Protein AF-A0A1H9P8M4-F1 (afdb_monomer_lite)

Radius of gyration: 16.25 Å; chains: 1; bounding box: 50×48×37 Å

Foldseek 3Di:
DDDPCNVVVVVVCVQCCVPPVVFFDPQVVWDKDWDWDDDDDQQWPTKIKIWTWTDGPAFIKIKIWIWTDRDPPDDIDIAKIWIWTDHPNDTDIWIWGQDPVVRDTDTDDPVPPPPDDPDDDDPPDDDDDDDD

Sequence (132 aa):
MRWRYESLVEETIRDFVAKQIPDARDWEDCEYNLVNVPYDPEDVVTAVQVDVNIPTSSADAWLTFLVVEYSEEEDPGVECLRCVRNGRGEHSDTIYAWDDVICEWETVSDAESAGNTLTASNARSASDARTA

Secondary structure (DSSP, 8-state):
---TTHHHHHHHHHHHHHHH-TTB-SGGGPPEEEEE----STT-SEEEEEEEEE-BSSS-EEEEEEEEES-TTSPPEEEEEEEEEE-SS-EEEEEEEEETTTTEEEEPPTTSTTSS----------------

pLDDT: mean 74.58, std 19.5, range [29.58, 93.5]

Organism: NCBI:txid604330

Structure (mmCIF, N/CA/C/O backbone):
data_AF-A0A1H9P8M4-F1
#
_entry.id   AF-A0A1H9P8M4-F1
#
loop_
_atom_site.group_PDB
_atom_site.id
_atom_site.type_symbol
_atom_site.label_atom_id
_atom_site.label_alt_id
_atom_site.label_comp_id
_atom_site.label_asym_id
_atom_site.label_entity_id
_atom_site.label_seq_id
_atom_site.pdbx_PDB_ins_code
_atom_site.Cartn_x
_atom_site.Cartn_y
_atom_site.Cartn_z
_atom_site.occupancy
_atom_site.B_iso_or_equiv
_atom_site.auth_seq_id
_atom_site.auth_comp_id
_atom_site.auth_asym_id
_atom_site.auth_atom_id
_atom_site.pdbx_PDB_model_num
ATOM 1 N N . MET A 1 1 ? 17.407 -11.085 8.524 1.00 39.09 1 MET A N 1
ATOM 2 C CA . MET A 1 1 ? 18.068 -10.619 7.285 1.00 39.09 1 MET A CA 1
ATOM 3 C C . MET A 1 1 ? 17.299 -9.389 6.866 1.00 39.09 1 MET A C 1
ATOM 5 O O . MET A 1 1 ? 16.089 -9.513 6.784 1.00 39.09 1 MET A O 1
ATOM 9 N N . ARG A 1 2 ? 17.960 -8.239 6.708 1.00 57.16 2 ARG A N 1
ATOM 10 C CA . ARG A 1 2 ? 17.299 -6.999 6.287 1.00 57.16 2 ARG A CA 1
ATOM 11 C C . ARG A 1 2 ? 17.066 -7.074 4.779 1.00 57.16 2 ARG A C 1
ATOM 13 O O . ARG A 1 2 ? 18.021 -7.356 4.051 1.00 57.16 2 ARG A O 1
ATOM 20 N N . TRP A 1 3 ? 15.828 -6.937 4.332 1.00 76.19 3 TRP A N 1
ATOM 21 C CA . TRP A 1 3 ? 15.486 -7.001 2.910 1.00 76.19 3 TRP A CA 1
ATOM 22 C C . TRP A 1 3 ? 15.800 -5.661 2.227 1.00 76.19 3 TRP A C 1
ATOM 24 O O . TRP A 1 3 ? 15.779 -4.614 2.869 1.00 76.19 3 TRP A O 1
ATOM 34 N N . ARG A 1 4 ? 16.140 -5.682 0.928 1.00 82.19 4 ARG A N 1
ATOM 35 C CA . ARG A 1 4 ? 16.641 -4.506 0.185 1.00 82.19 4 ARG A CA 1
ATOM 36 C C . ARG A 1 4 ? 15.672 -3.320 0.227 1.00 82.19 4 ARG A C 1
ATOM 38 O O . ARG A 1 4 ? 16.133 -2.190 0.324 1.00 82.19 4 ARG A O 1
ATOM 45 N N . TYR A 1 5 ? 14.365 -3.580 0.196 1.00 87.00 5 TYR A N 1
ATOM 46 C CA . TYR A 1 5 ? 13.325 -2.545 0.124 1.00 87.00 5 TYR A CA 1
ATOM 47 C C . TYR A 1 5 ? 12.605 -2.300 1.461 1.00 87.00 5 TYR A C 1
ATOM 49 O O . TYR A 1 5 ? 11.635 -1.554 1.511 1.00 87.00 5 TYR A O 1
ATOM 57 N N . GLU A 1 6 ? 13.080 -2.900 2.557 1.00 89.19 6 GLU A N 1
ATOM 58 C CA . GLU A 1 6 ? 12.438 -2.842 3.880 1.00 89.19 6 GLU A CA 1
ATOM 59 C C . GLU A 1 6 ? 12.208 -1.408 4.368 1.00 89.19 6 GLU A C 1
ATOM 61 O O . GLU A 1 6 ? 11.116 -1.075 4.810 1.00 89.19 6 GLU A O 1
ATOM 66 N N . SER A 1 7 ? 13.197 -0.523 4.212 1.00 90.44 7 SER A N 1
ATOM 67 C CA . SER A 1 7 ? 13.051 0.872 4.644 1.00 90.44 7 SER A CA 1
ATOM 68 C C . SER A 1 7 ? 12.053 1.668 3.802 1.00 90.44 7 SER A C 1
ATOM 70 O O . SER A 1 7 ? 11.320 2.468 4.372 1.00 90.44 7 SER A O 1
ATOM 72 N N . LEU A 1 8 ? 11.965 1.406 2.493 1.00 91.69 8 LEU A N 1
ATOM 73 C CA . LEU A 1 8 ? 10.957 2.022 1.623 1.00 91.69 8 LEU A CA 1
ATOM 74 C C . LEU A 1 8 ? 9.545 1.561 2.007 1.00 91.69 8 LEU A C 1
ATOM 76 O O . LEU A 1 8 ? 8.627 2.373 2.096 1.00 91.69 8 LEU A O 1
ATOM 80 N N . VAL A 1 9 ? 9.378 0.263 2.274 1.00 91.75 9 VAL A N 1
ATOM 81 C CA . VAL A 1 9 ? 8.107 -0.321 2.721 1.00 91.75 9 VAL A CA 1
ATOM 82 C C . VAL A 1 9 ? 7.660 0.279 4.050 1.00 91.75 9 VAL A C 1
ATOM 84 O O . VAL A 1 9 ? 6.531 0.752 4.154 1.00 91.75 9 VAL A O 1
ATOM 87 N N . GLU A 1 10 ? 8.540 0.319 5.051 1.00 92.81 10 GLU A N 1
ATOM 88 C CA . GLU A 1 10 ? 8.222 0.891 6.363 1.00 92.81 10 GLU A CA 1
ATOM 89 C C . GLU A 1 10 ? 7.882 2.382 6.291 1.00 92.81 10 GLU A C 1
ATOM 91 O O . GLU A 1 10 ? 6.958 2.830 6.968 1.00 92.81 10 GLU A O 1
ATOM 96 N N . GLU A 1 11 ? 8.616 3.153 5.487 1.00 93.06 11 GLU A N 1
ATOM 97 C CA . GLU A 1 11 ? 8.359 4.581 5.284 1.00 93.06 11 GLU A CA 1
ATOM 98 C C . GLU A 1 11 ? 7.009 4.812 4.602 1.00 93.06 11 GLU A C 1
ATOM 100 O O . GLU A 1 11 ? 6.194 5.587 5.098 1.00 93.06 11 GLU A O 1
ATOM 105 N N . THR A 1 12 ? 6.718 4.047 3.548 1.00 93.12 12 THR A N 1
ATOM 106 C CA . THR A 1 12 ? 5.439 4.113 2.830 1.00 93.12 12 THR A CA 1
ATOM 107 C C . THR A 1 12 ? 4.264 3.808 3.755 1.00 93.12 12 THR A C 1
ATOM 109 O O . THR A 1 12 ? 3.284 4.554 3.780 1.00 93.12 12 THR A O 1
ATOM 112 N N . ILE A 1 13 ? 4.359 2.732 4.547 1.00 92.94 13 ILE A N 1
ATOM 113 C CA . ILE A 1 13 ? 3.308 2.360 5.502 1.00 92.94 13 ILE A CA 1
ATOM 114 C C . ILE A 1 13 ? 3.156 3.454 6.559 1.00 92.94 13 ILE A C 1
ATOM 116 O O . ILE A 1 13 ? 2.032 3.882 6.819 1.00 92.94 13 ILE A O 1
ATOM 120 N N . ARG A 1 14 ? 4.262 3.944 7.135 1.00 93.50 14 ARG A N 1
ATOM 121 C CA . ARG A 1 14 ? 4.248 5.003 8.155 1.00 93.50 14 ARG A CA 1
ATOM 122 C C . ARG A 1 14 ? 3.517 6.244 7.664 1.00 93.50 14 ARG A C 1
ATOM 124 O O . ARG A 1 14 ? 2.616 6.733 8.347 1.00 93.50 14 ARG A O 1
ATOM 131 N N . ASP A 1 15 ? 3.908 6.739 6.498 1.00 91.69 15 ASP A N 1
ATOM 132 C CA . ASP A 1 15 ? 3.384 7.981 5.941 1.00 91.69 15 ASP A CA 1
ATOM 133 C C . ASP A 1 15 ? 1.916 7.834 5.547 1.00 91.69 15 ASP A C 1
ATOM 135 O O . ASP A 1 15 ? 1.102 8.722 5.824 1.00 91.69 15 ASP A O 1
ATOM 139 N N . PHE A 1 16 ? 1.549 6.688 4.966 1.00 91.00 16 PHE A N 1
ATOM 140 C CA . PHE A 1 16 ? 0.165 6.397 4.620 1.00 91.00 16 PHE A CA 1
ATOM 141 C C . PHE A 1 16 ? -0.717 6.278 5.867 1.00 91.00 16 PHE A C 1
ATOM 143 O O . PHE A 1 16 ? -1.757 6.933 5.958 1.00 91.00 16 PHE A O 1
ATOM 150 N N . VAL A 1 17 ? -0.301 5.484 6.855 1.00 90.75 17 VAL A N 1
ATOM 151 C CA . VAL A 1 17 ? -1.056 5.256 8.091 1.00 90.75 17 VAL A CA 1
ATOM 152 C C . VAL A 1 17 ? -1.257 6.559 8.859 1.00 90.75 17 VAL A C 1
ATOM 154 O O . VAL A 1 17 ? -2.390 6.874 9.229 1.00 90.75 17 VAL A O 1
ATOM 157 N N . ALA A 1 18 ? -0.194 7.349 9.040 1.00 89.56 18 ALA A N 1
ATOM 158 C CA . ALA A 1 18 ? -0.248 8.602 9.790 1.00 89.56 18 ALA A CA 1
ATOM 159 C C . ALA A 1 18 ? -1.265 9.604 9.219 1.00 89.56 18 ALA A C 1
ATOM 161 O O . ALA A 1 18 ? -1.859 10.373 9.977 1.00 89.56 18 ALA A O 1
ATOM 162 N N . LYS A 1 19 ? -1.472 9.597 7.896 1.00 87.38 19 LYS A N 1
ATOM 163 C CA . LYS A 1 19 ? -2.369 10.533 7.204 1.00 87.38 19 LYS A CA 1
ATOM 164 C C . LYS A 1 19 ? -3.771 9.959 6.967 1.00 87.38 19 LYS A C 1
ATOM 166 O O . LYS A 1 19 ? -4.758 10.656 7.191 1.00 87.38 19 LYS A O 1
ATOM 171 N N . GLN A 1 20 ? -3.869 8.707 6.519 1.00 87.31 20 GLN A N 1
ATOM 172 C CA . GLN A 1 20 ? -5.100 8.127 5.959 1.00 87.31 20 GLN A CA 1
ATOM 173 C C . GLN A 1 20 ? -5.823 7.162 6.912 1.00 87.31 20 GLN A C 1
ATOM 175 O O . GLN A 1 20 ? -7.029 6.931 6.771 1.00 87.31 20 GLN A O 1
ATOM 180 N N . ILE A 1 21 ? -5.123 6.612 7.910 1.00 85.81 21 ILE A N 1
ATOM 181 C CA . ILE A 1 21 ? -5.692 5.674 8.890 1.00 85.81 21 ILE A CA 1
ATOM 182 C C . ILE A 1 21 ? -5.434 6.205 10.311 1.00 85.81 21 ILE A C 1
ATOM 184 O O . ILE A 1 21 ? -4.652 5.632 11.067 1.00 85.81 21 ILE A O 1
ATOM 188 N N . PRO A 1 22 ? -6.114 7.294 10.723 1.00 83.50 22 PRO A N 1
ATOM 189 C CA . PRO A 1 22 ? -5.843 7.969 11.997 1.00 83.50 22 PRO A CA 1
ATOM 190 C C . PRO A 1 22 ? -6.143 7.112 13.237 1.00 83.50 22 PRO A C 1
ATOM 192 O O . PRO A 1 22 ? -5.768 7.481 14.348 1.00 83.50 22 PRO A O 1
ATOM 195 N N . ASP A 1 23 ? -6.855 5.996 13.072 1.00 87.06 23 ASP A N 1
ATOM 196 C CA . ASP A 1 23 ? -7.186 5.053 14.136 1.00 87.06 23 ASP A CA 1
ATOM 197 C C . ASP A 1 23 ? -6.370 3.750 14.099 1.00 87.06 23 ASP A C 1
ATOM 199 O O . ASP A 1 23 ? -6.710 2.811 14.829 1.00 87.06 23 ASP A O 1
ATOM 203 N N . ALA A 1 24 ? -5.311 3.700 13.281 1.00 88.56 24 ALA A N 1
ATOM 204 C CA . ALA A 1 24 ? -4.356 2.599 13.240 1.00 88.56 24 ALA A CA 1
ATOM 205 C C . ALA A 1 24 ? -3.575 2.458 14.553 1.00 88.56 24 ALA A C 1
ATOM 207 O O . ALA A 1 24 ? -3.331 3.440 15.261 1.00 88.56 24 ALA A O 1
ATOM 208 N N . ARG A 1 25 ? -3.186 1.225 14.887 1.00 88.38 25 ARG A N 1
ATOM 209 C CA . ARG A 1 25 ? -2.444 0.883 16.109 1.00 88.38 25 ARG A CA 1
ATOM 210 C C . ARG A 1 25 ? -1.513 -0.286 15.851 1.00 88.38 25 ARG A C 1
ATOM 212 O O . ARG A 1 25 ? -1.866 -1.161 15.070 1.00 88.38 25 ARG A O 1
ATOM 219 N N . ASP A 1 26 ? -0.381 -0.300 16.550 1.00 89.12 26 ASP A N 1
ATOM 220 C CA . ASP A 1 26 ? 0.551 -1.434 16.605 1.00 89.12 26 ASP A CA 1
ATOM 221 C C . ASP A 1 26 ? 0.943 -1.971 15.207 1.00 89.12 26 ASP A C 1
ATOM 223 O O . ASP A 1 26 ? 1.216 -3.157 15.022 1.00 89.12 26 ASP A O 1
ATOM 227 N N . TRP A 1 27 ? 0.928 -1.100 14.191 1.00 88.75 27 TRP A N 1
ATOM 228 C CA . TRP A 1 27 ? 1.186 -1.478 12.801 1.00 88.75 27 TRP A CA 1
ATOM 229 C C . TRP A 1 27 ? 2.681 -1.695 12.563 1.00 88.75 27 TRP A C 1
ATOM 231 O O . TRP A 1 27 ? 3.049 -2.444 11.665 1.00 88.75 27 TRP A O 1
ATOM 241 N N . GLU A 1 28 ? 3.542 -1.088 13.387 1.00 88.56 28 GLU A N 1
ATOM 242 C CA . GLU A 1 28 ? 4.992 -1.280 13.345 1.00 88.56 28 GLU A CA 1
ATOM 243 C C . GLU A 1 28 ? 5.410 -2.718 13.691 1.00 88.56 28 GLU A C 1
ATOM 245 O O . GLU A 1 28 ? 6.462 -3.174 13.249 1.00 88.56 28 GLU A O 1
ATOM 250 N N . ASP A 1 29 ? 4.585 -3.434 14.461 1.00 88.44 29 ASP A N 1
ATOM 251 C CA . ASP A 1 29 ? 4.824 -4.824 14.861 1.00 88.44 29 ASP A CA 1
ATOM 252 C C . ASP A 1 29 ? 4.190 -5.837 13.887 1.00 88.44 29 ASP A C 1
ATOM 254 O O . ASP A 1 29 ? 4.311 -7.052 14.076 1.00 88.44 29 ASP A O 1
ATOM 258 N N . CYS A 1 30 ? 3.485 -5.365 12.855 1.00 85.94 30 CYS A N 1
ATOM 259 C CA . CYS A 1 30 ? 2.797 -6.230 11.906 1.00 85.94 30 CYS A CA 1
ATOM 260 C C . CYS A 1 30 ? 3.75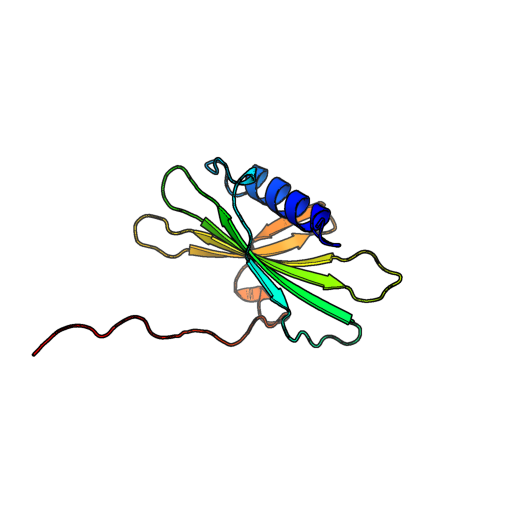6 -6.789 10.850 1.00 85.94 30 CYS A C 1
ATOM 262 O O . CYS A 1 30 ? 4.518 -6.063 10.214 1.00 85.94 30 CYS A O 1
ATOM 264 N N . GLU A 1 31 ? 3.669 -8.098 10.610 1.00 88.31 31 GLU A N 1
ATOM 265 C CA . GLU A 1 31 ? 4.353 -8.725 9.483 1.00 88.31 31 GLU A CA 1
ATOM 266 C C . GLU A 1 31 ? 3.658 -8.346 8.168 1.00 88.31 31 GLU A C 1
ATOM 268 O O . GLU A 1 31 ? 2.428 -8.377 8.064 1.00 88.31 31 GLU A O 1
ATOM 273 N N . TYR A 1 32 ? 4.451 -8.032 7.147 1.00 88.50 32 TYR A N 1
ATOM 274 C CA . TYR A 1 32 ? 3.973 -7.854 5.781 1.00 88.50 32 TYR A CA 1
ATOM 275 C C . TYR A 1 32 ? 4.307 -9.078 4.924 1.00 88.50 32 TYR A C 1
ATOM 277 O O . TYR A 1 32 ? 5.370 -9.693 5.037 1.00 88.50 32 TYR A O 1
ATOM 285 N N . ASN A 1 33 ? 3.375 -9.438 4.048 1.00 89.50 33 ASN A N 1
ATOM 286 C CA . ASN A 1 33 ? 3.537 -10.494 3.064 1.00 89.50 33 ASN A CA 1
ATOM 287 C C . ASN A 1 33 ? 4.148 -9.920 1.782 1.00 89.50 33 ASN A C 1
ATOM 289 O O . ASN A 1 33 ? 3.712 -8.881 1.290 1.00 89.50 33 ASN A O 1
ATOM 293 N N . LEU A 1 34 ? 5.144 -10.620 1.241 1.00 91.94 34 LEU A N 1
ATOM 294 C CA . LEU A 1 34 ? 5.897 -10.202 0.063 1.00 91.94 34 LEU A CA 1
ATOM 295 C C . LEU A 1 34 ? 5.721 -11.219 -1.055 1.00 91.94 34 LEU A C 1
ATOM 297 O O . LEU A 1 34 ? 6.064 -12.394 -0.899 1.00 91.94 34 LEU A O 1
ATOM 301 N N . VAL A 1 35 ? 5.227 -10.762 -2.200 1.00 90.94 35 VAL A N 1
ATOM 302 C CA . VAL A 1 35 ? 4.997 -11.609 -3.371 1.00 90.94 35 VAL A CA 1
ATOM 303 C C . VAL A 1 35 ? 5.681 -10.984 -4.575 1.00 90.94 35 VAL A C 1
ATOM 305 O O . VAL A 1 35 ? 5.320 -9.893 -4.998 1.00 90.94 35 VAL A O 1
ATOM 308 N N . ASN A 1 36 ? 6.654 -11.686 -5.161 1.00 88.19 36 ASN A N 1
ATOM 309 C CA . ASN A 1 36 ? 7.168 -11.298 -6.474 1.00 88.19 36 ASN A CA 1
ATOM 310 C C . ASN A 1 36 ? 6.051 -11.494 -7.498 1.00 88.19 36 ASN A C 1
ATOM 312 O O . ASN A 1 36 ? 5.531 -12.607 -7.636 1.00 88.19 36 ASN A O 1
ATOM 316 N N . VAL A 1 37 ? 5.693 -10.429 -8.202 1.00 87.06 37 VAL A N 1
ATOM 317 C CA . VAL A 1 37 ? 4.618 -10.447 -9.192 1.00 87.06 37 VAL A CA 1
ATOM 318 C C . VAL A 1 37 ? 5.179 -10.174 -10.582 1.00 87.06 37 VAL A C 1
ATOM 320 O O . VAL A 1 37 ? 6.137 -9.414 -10.718 1.00 87.06 37 VAL A O 1
ATOM 323 N N . PRO A 1 38 ? 4.621 -10.801 -11.632 1.00 80.25 38 PRO A N 1
ATOM 324 C CA . PRO A 1 38 ? 4.913 -10.374 -12.989 1.00 80.25 38 PRO A CA 1
ATOM 325 C C . PRO A 1 38 ? 4.386 -8.949 -13.170 1.00 80.25 38 PRO A C 1
ATOM 327 O O . PRO A 1 38 ? 3.219 -8.674 -12.889 1.00 80.25 38 PRO A O 1
ATOM 330 N N . TYR A 1 39 ? 5.250 -8.062 -13.638 1.00 78.62 39 TYR A N 1
ATOM 331 C CA . TYR A 1 39 ? 4.924 -6.678 -13.929 1.00 78.62 39 TYR A CA 1
ATOM 332 C C . TYR A 1 39 ? 5.641 -6.313 -15.223 1.00 78.62 39 TYR A C 1
ATOM 334 O O . TYR A 1 39 ? 6.836 -6.569 -15.342 1.00 78.62 39 TYR A O 1
ATOM 342 N N . ASP A 1 40 ? 4.883 -5.844 -16.212 1.00 70.50 40 ASP A N 1
ATOM 343 C CA . ASP A 1 40 ? 5.354 -5.703 -17.595 1.00 70.50 40 ASP A CA 1
ATOM 344 C C . ASP A 1 40 ? 5.137 -4.287 -18.175 1.00 70.50 40 ASP A C 1
ATOM 346 O O . ASP A 1 40 ? 4.473 -4.136 -19.204 1.00 70.50 40 ASP A O 1
ATOM 350 N N . PRO A 1 41 ? 5.633 -3.213 -17.531 1.00 71.12 41 PRO A N 1
ATOM 351 C CA . PRO A 1 41 ? 6.049 -2.017 -18.250 1.00 71.12 41 PRO A CA 1
ATOM 352 C C . PRO A 1 41 ? 7.400 -2.260 -18.928 1.00 71.12 41 PRO A C 1
ATOM 354 O O . PRO A 1 41 ? 8.250 -2.990 -18.407 1.00 71.12 41 PRO A O 1
ATOM 357 N N . GLU A 1 42 ? 7.621 -1.598 -20.066 1.00 70.00 42 GLU A N 1
ATOM 358 C CA . GLU A 1 42 ? 8.974 -1.422 -20.596 1.00 70.00 42 GLU A CA 1
ATOM 359 C C . GLU A 1 42 ? 9.825 -0.835 -19.456 1.00 70.00 42 GLU A C 1
ATOM 361 O O . GLU A 1 42 ? 9.433 0.160 -18.855 1.00 70.00 42 GLU A O 1
ATOM 366 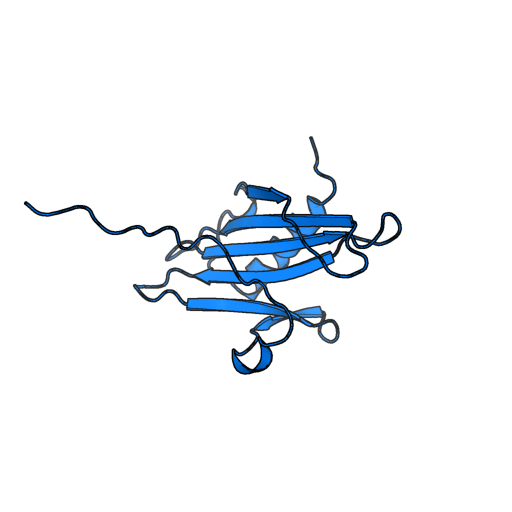N N . ASP A 1 43 ? 10.928 -1.497 -19.107 1.00 73.69 43 ASP A N 1
ATOM 367 C CA . ASP A 1 43 ? 11.883 -1.061 -18.079 1.00 73.69 43 ASP A CA 1
ATOM 368 C C . ASP A 1 43 ? 11.569 -1.401 -16.607 1.00 73.69 43 ASP A C 1
ATOM 370 O O . ASP A 1 43 ? 12.082 -0.713 -15.743 1.00 73.69 43 ASP A O 1
ATOM 374 N N . VAL A 1 44 ? 10.817 -2.459 -16.256 1.00 79.38 44 VAL A N 1
ATOM 375 C CA . VAL A 1 44 ? 10.813 -2.976 -14.859 1.00 79.38 44 VAL A CA 1
ATOM 376 C C . VAL A 1 44 ? 11.644 -4.248 -14.699 1.00 79.38 44 VAL A C 1
ATOM 378 O O . VAL A 1 44 ? 11.395 -5.269 -15.339 1.00 79.38 44 VAL A O 1
ATOM 381 N N . VAL A 1 45 ? 12.617 -4.208 -13.784 1.00 83.50 45 VAL A N 1
ATOM 382 C CA . VAL A 1 45 ? 13.497 -5.339 -13.441 1.00 83.50 45 VAL A CA 1
ATOM 383 C C . VAL A 1 45 ? 12.871 -6.226 -12.371 1.00 83.50 45 VAL A C 1
ATOM 385 O O . VAL A 1 45 ? 12.972 -7.451 -12.442 1.00 83.50 45 VAL A O 1
ATOM 388 N N . THR A 1 46 ? 12.249 -5.625 -11.355 1.00 87.06 46 THR A N 1
ATOM 389 C CA . THR A 1 46 ? 11.612 -6.354 -10.251 1.00 87.06 46 THR A CA 1
ATOM 390 C C . THR A 1 46 ? 10.345 -5.641 -9.812 1.00 87.06 46 THR A C 1
ATOM 392 O O . THR A 1 46 ? 10.344 -4.425 -9.645 1.00 87.06 46 THR A O 1
ATOM 395 N N . ALA A 1 47 ? 9.289 -6.413 -9.556 1.00 89.69 47 ALA A N 1
ATOM 396 C CA . ALA A 1 47 ? 8.087 -5.935 -8.892 1.00 89.69 47 ALA A CA 1
ATOM 397 C C . ALA A 1 47 ? 7.714 -6.859 -7.731 1.00 89.69 47 ALA A C 1
ATOM 399 O O . ALA A 1 47 ? 7.595 -8.081 -7.884 1.00 89.69 47 ALA A O 1
ATOM 400 N N . VAL A 1 48 ? 7.519 -6.261 -6.560 1.00 91.69 48 VAL A N 1
ATOM 401 C CA . VAL A 1 48 ? 7.125 -6.958 -5.337 1.00 91.69 48 VAL A CA 1
ATOM 402 C C . VAL A 1 48 ? 5.836 -6.354 -4.820 1.00 91.69 48 VAL A C 1
ATOM 404 O O . VAL A 1 48 ? 5.800 -5.197 -4.416 1.00 91.69 48 VAL A O 1
ATOM 407 N N . GLN A 1 49 ? 4.782 -7.159 -4.789 1.00 92.50 49 GLN A N 1
ATOM 408 C CA . GLN A 1 49 ? 3.572 -6.816 -4.068 1.00 92.50 49 GLN A CA 1
ATOM 409 C C . GLN A 1 49 ? 3.812 -6.971 -2.570 1.00 92.50 49 GLN A C 1
ATOM 411 O O . GLN A 1 49 ? 4.273 -8.017 -2.102 1.00 92.50 49 GLN A O 1
ATOM 416 N N . VAL A 1 50 ? 3.471 -5.918 -1.840 1.00 92.94 50 VAL A N 1
ATOM 417 C CA . VAL A 1 50 ? 3.491 -5.854 -0.387 1.00 92.94 50 VAL A CA 1
ATOM 418 C C . VAL A 1 50 ? 2.052 -5.829 0.087 1.00 92.94 50 VAL A C 1
ATOM 420 O O . VAL A 1 50 ? 1.287 -4.955 -0.309 1.00 92.94 50 VAL A O 1
ATOM 423 N N . ASP A 1 51 ? 1.697 -6.781 0.940 1.00 92.06 51 ASP A N 1
ATOM 424 C CA . ASP A 1 51 ? 0.408 -6.822 1.614 1.00 92.06 51 ASP A CA 1
ATOM 425 C C . ASP A 1 51 ? 0.615 -6.728 3.123 1.00 92.06 51 ASP A C 1
ATOM 427 O O . ASP A 1 51 ? 1.375 -7.511 3.698 1.00 92.06 51 ASP A O 1
ATOM 431 N N . VAL A 1 52 ? -0.081 -5.810 3.783 1.00 91.06 52 VAL A N 1
ATOM 432 C CA . VAL A 1 52 ? 0.014 -5.626 5.230 1.00 91.06 52 VAL A CA 1
ATOM 433 C C . VAL A 1 52 ? -1.365 -5.435 5.845 1.00 91.06 52 VAL A C 1
ATOM 435 O O . VAL A 1 52 ? -2.204 -4.681 5.347 1.00 91.06 52 VAL A O 1
ATOM 438 N N . ASN A 1 53 ? -1.594 -6.135 6.955 1.00 90.56 53 ASN A N 1
ATOM 439 C CA . ASN A 1 53 ? -2.754 -5.890 7.792 1.00 90.56 53 ASN A CA 1
ATOM 440 C C . ASN A 1 53 ? -2.434 -4.746 8.756 1.00 90.56 53 ASN A C 1
ATOM 442 O O . ASN A 1 53 ? -1.487 -4.847 9.528 1.00 90.56 53 ASN A O 1
ATOM 446 N N . ILE A 1 54 ? -3.223 -3.679 8.715 1.00 89.44 54 ILE A N 1
ATOM 447 C CA . ILE A 1 54 ? -3.114 -2.519 9.593 1.00 89.44 54 ILE A CA 1
ATOM 448 C C . ILE A 1 54 ? -4.216 -2.631 10.652 1.00 89.44 54 ILE A C 1
ATOM 450 O O . ILE A 1 54 ? -5.394 -2.401 10.339 1.00 89.44 54 ILE A O 1
ATOM 454 N N . PRO A 1 55 ? -3.872 -2.970 11.908 1.00 88.31 55 PRO A N 1
ATOM 455 C CA . PRO A 1 55 ? -4.845 -3.032 12.983 1.00 88.31 55 PRO A CA 1
ATOM 456 C C . PRO A 1 55 ? -5.432 -1.647 13.221 1.00 88.31 55 PRO A C 1
ATOM 458 O O . PRO A 1 55 ? -4.713 -0.648 13.290 1.00 88.31 55 PRO A O 1
ATOM 461 N N . THR A 1 56 ? -6.750 -1.575 13.375 1.00 84.38 56 THR A N 1
ATOM 462 C CA . THR A 1 56 ? -7.432 -0.320 13.703 1.00 84.38 56 THR A CA 1
ATOM 463 C C . THR A 1 56 ? -8.350 -0.491 14.904 1.00 84.38 56 THR A C 1
ATOM 465 O O . THR A 1 56 ? -8.627 -1.594 15.374 1.00 84.38 56 THR A O 1
ATOM 468 N N . SER A 1 57 ? -8.850 0.623 15.430 1.00 79.25 57 SER A N 1
ATOM 469 C CA . SER A 1 57 ? -9.752 0.622 16.583 1.00 79.25 57 SER A CA 1
ATOM 470 C C . SER A 1 57 ? -11.131 -0.003 16.332 1.00 79.25 57 SER A C 1
ATOM 472 O O . SER A 1 57 ? -11.864 -0.261 17.290 1.00 79.25 57 SER A O 1
ATOM 474 N N . SER A 1 58 ? -11.513 -0.193 15.067 1.00 71.31 58 SER A N 1
ATOM 475 C CA . SER A 1 58 ? -12.869 -0.579 14.675 1.00 71.31 58 SER A CA 1
ATOM 476 C C . SER A 1 58 ? -12.894 -1.872 13.868 1.00 71.31 58 SER A C 1
ATOM 478 O O . SER A 1 58 ? -13.577 -2.819 14.258 1.00 71.31 58 SER A O 1
ATOM 480 N N . ALA A 1 59 ? -12.150 -1.905 12.767 1.00 70.69 59 ALA A N 1
ATOM 481 C CA . ALA A 1 59 ? -11.976 -3.061 11.910 1.00 70.69 59 ALA A CA 1
ATOM 482 C C . ALA A 1 59 ? -10.695 -2.909 11.091 1.00 70.69 59 ALA A C 1
ATOM 484 O O . ALA A 1 59 ? -10.432 -1.845 10.524 1.00 70.69 59 ALA A O 1
ATOM 485 N N . ASP A 1 60 ? -9.918 -3.980 11.047 1.00 73.12 60 ASP A N 1
ATOM 486 C CA . ASP A 1 60 ? -8.642 -4.061 10.350 1.00 73.12 60 ASP A CA 1
ATOM 487 C C . ASP A 1 60 ? -8.715 -3.505 8.916 1.00 73.12 60 ASP A C 1
ATOM 489 O O . ASP A 1 60 ? -9.697 -3.710 8.187 1.00 73.12 60 ASP A O 1
ATOM 493 N N . ALA A 1 61 ? -7.676 -2.766 8.534 1.00 85.12 61 ALA A N 1
ATOM 494 C CA . ALA A 1 61 ? -7.491 -2.237 7.193 1.00 85.12 61 ALA A CA 1
ATOM 495 C C . ALA A 1 61 ? -6.422 -3.059 6.473 1.00 85.12 61 ALA A C 1
ATOM 497 O O . ALA A 1 61 ? -5.368 -3.335 7.032 1.00 85.12 61 ALA A O 1
ATOM 498 N N . TRP A 1 62 ? -6.680 -3.438 5.227 1.00 89.62 62 TRP A N 1
ATOM 499 C CA . TRP A 1 62 ? -5.714 -4.155 4.407 1.00 89.62 62 TRP A CA 1
ATOM 500 C C . TRP A 1 62 ? -5.066 -3.196 3.420 1.00 89.62 62 TRP A C 1
ATOM 502 O O . TRP A 1 62 ? -5.758 -2.621 2.580 1.00 89.62 62 TRP A O 1
ATOM 512 N N . LEU A 1 63 ? -3.754 -3.028 3.525 1.00 90.69 63 LEU A N 1
ATOM 513 C CA . LEU A 1 63 ? -2.964 -2.171 2.654 1.00 90.69 63 LEU A CA 1
ATOM 514 C C . LEU A 1 63 ? -2.159 -3.049 1.689 1.00 90.69 63 LEU A C 1
ATOM 516 O O . LEU A 1 63 ? -1.412 -3.925 2.117 1.00 90.69 63 LEU A O 1
ATOM 520 N N . THR A 1 64 ? -2.311 -2.794 0.393 1.00 91.81 64 THR A N 1
ATOM 521 C CA . THR A 1 64 ? -1.594 -3.473 -0.690 1.00 91.81 64 THR A CA 1
ATOM 522 C C . THR A 1 64 ? -0.917 -2.434 -1.573 1.00 91.81 64 THR A C 1
ATOM 524 O O . THR A 1 64 ? -1.567 -1.479 -1.985 1.00 91.81 64 THR A O 1
ATOM 527 N N . PHE A 1 65 ? 0.356 -2.614 -1.909 1.00 92.25 65 PHE A N 1
ATOM 528 C CA . PHE A 1 65 ? 1.051 -1.758 -2.876 1.00 92.25 65 PHE A CA 1
ATOM 529 C C . PHE A 1 65 ? 2.150 -2.518 -3.618 1.00 92.25 65 PHE A C 1
ATOM 531 O O . PHE A 1 65 ? 2.568 -3.593 -3.182 1.00 92.25 65 PHE A O 1
ATOM 538 N N . LEU A 1 66 ? 2.606 -1.980 -4.750 1.00 91.62 66 LEU A N 1
ATOM 539 C CA . LEU A 1 66 ? 3.712 -2.544 -5.519 1.00 91.62 66 LEU A CA 1
ATOM 540 C C . LEU A 1 66 ? 4.988 -1.754 -5.256 1.00 91.62 66 LEU A C 1
ATOM 542 O O . LEU A 1 66 ? 5.010 -0.544 -5.418 1.00 91.62 66 LEU A O 1
ATOM 546 N N . VAL A 1 67 ? 6.066 -2.437 -4.894 1.00 92.31 67 VAL A N 1
ATOM 547 C CA . VAL A 1 67 ? 7.419 -1.882 -4.967 1.00 92.31 67 VAL A CA 1
ATOM 548 C C . VAL A 1 67 ? 8.007 -2.283 -6.309 1.00 92.31 67 VAL A C 1
ATOM 550 O O . VAL A 1 67 ? 8.072 -3.477 -6.609 1.00 92.31 67 VAL A O 1
ATOM 553 N N . VAL A 1 68 ? 8.442 -1.307 -7.097 1.00 90.56 68 VAL A N 1
ATOM 554 C CA . VAL A 1 68 ? 9.023 -1.519 -8.425 1.00 90.56 68 VAL A CA 1
ATOM 555 C C . VAL A 1 68 ? 10.453 -0.998 -8.479 1.00 90.56 68 VAL A C 1
ATOM 557 O O . VAL A 1 68 ? 10.778 0.046 -7.919 1.00 90.56 68 VAL A O 1
ATOM 560 N N . GLU A 1 69 ? 11.324 -1.742 -9.148 1.00 89.38 69 GLU A N 1
ATOM 561 C CA . GLU A 1 69 ? 12.685 -1.327 -9.492 1.00 89.38 69 GLU A CA 1
ATOM 562 C C . GLU A 1 69 ? 12.788 -1.307 -11.015 1.00 89.38 69 GLU A C 1
ATOM 564 O O . GLU A 1 69 ? 12.676 -2.361 -11.650 1.00 89.38 69 GLU A O 1
ATOM 569 N N . TYR A 1 70 ? 12.977 -0.117 -11.591 1.00 82.50 70 TYR A N 1
ATOM 570 C CA . TYR A 1 70 ? 13.064 0.050 -13.044 1.00 82.50 70 TYR A CA 1
ATOM 571 C C . TYR A 1 70 ? 14.450 -0.318 -13.590 1.00 82.50 70 TYR A C 1
ATOM 573 O O . TYR A 1 70 ? 14.598 -0.976 -14.616 1.00 82.50 70 TYR A O 1
ATOM 581 N N . SER A 1 71 ? 15.503 0.027 -12.853 1.00 81.69 71 SER A N 1
ATOM 582 C CA . SER A 1 71 ? 16.876 -0.325 -13.199 1.00 81.69 71 SER A CA 1
ATOM 583 C C . SER A 1 71 ? 17.719 -0.505 -11.937 1.00 81.69 71 SER A C 1
ATOM 585 O O . SER A 1 71 ? 17.352 -0.034 -10.866 1.00 81.69 71 SER A O 1
ATOM 587 N N . GLU A 1 72 ? 18.873 -1.172 -12.050 1.00 77.06 72 GLU A N 1
ATOM 588 C CA . GLU A 1 72 ? 19.812 -1.299 -10.919 1.00 77.06 72 GLU A CA 1
ATOM 589 C C . GLU A 1 72 ? 20.440 0.051 -10.509 1.00 77.06 72 GLU A C 1
ATOM 591 O O . GLU A 1 72 ? 21.066 0.142 -9.450 1.00 77.06 72 GLU A O 1
ATOM 596 N N . GLU A 1 73 ? 20.316 1.078 -11.357 1.00 80.62 73 GLU A N 1
ATOM 597 C CA . GLU A 1 73 ? 20.891 2.414 -11.163 1.00 80.62 73 GLU A CA 1
ATOM 598 C C . GLU A 1 73 ? 19.895 3.414 -10.555 1.00 80.62 73 GLU A C 1
ATOM 600 O O . GLU A 1 73 ? 20.315 4.475 -10.087 1.00 80.62 73 GLU A O 1
ATOM 605 N N . GLU A 1 74 ? 18.602 3.086 -10.543 1.00 78.56 74 GLU A N 1
ATOM 606 C CA . GLU A 1 74 ? 17.536 3.933 -10.012 1.00 78.56 74 GLU A CA 1
ATOM 607 C C . GLU A 1 74 ? 17.055 3.449 -8.644 1.00 78.56 74 GLU A C 1
ATOM 609 O O . GLU A 1 74 ? 17.081 2.259 -8.319 1.00 78.56 74 GLU A O 1
ATOM 614 N N . ASP A 1 75 ? 16.607 4.400 -7.824 1.00 82.94 75 ASP A N 1
ATOM 615 C CA . ASP A 1 75 ? 15.990 4.068 -6.549 1.00 82.94 75 ASP A CA 1
ATOM 616 C C . ASP A 1 75 ? 14.630 3.386 -6.791 1.00 82.94 75 ASP A C 1
ATOM 618 O O . ASP A 1 75 ? 13.865 3.813 -7.662 1.00 82.94 75 ASP A O 1
ATOM 622 N N . PRO A 1 76 ? 14.302 2.325 -6.034 1.00 88.19 76 PRO A N 1
ATOM 623 C CA . PRO A 1 76 ? 13.015 1.658 -6.150 1.00 88.19 76 PRO A CA 1
ATOM 624 C C . PRO A 1 76 ? 11.883 2.605 -5.742 1.00 88.19 76 PRO A C 1
ATOM 626 O O . PRO A 1 76 ? 12.013 3.382 -4.794 1.00 88.19 76 PRO A O 1
ATOM 629 N N . GLY A 1 77 ? 10.758 2.500 -6.439 1.00 88.94 77 GLY A N 1
ATOM 630 C CA . GLY A 1 77 ? 9.557 3.290 -6.196 1.00 88.94 77 GLY A CA 1
ATOM 631 C C . GLY A 1 77 ? 8.404 2.444 -5.672 1.00 88.94 77 GLY A C 1
ATOM 632 O O . GLY A 1 77 ? 8.425 1.214 -5.753 1.00 88.94 77 GLY A O 1
ATOM 633 N N . VAL A 1 78 ? 7.375 3.112 -5.149 1.00 89.12 78 VAL A N 1
ATOM 634 C CA . VAL A 1 78 ? 6.078 2.484 -4.889 1.00 89.12 78 VAL A CA 1
ATOM 635 C C . VAL A 1 78 ? 5.102 2.893 -5.975 1.00 89.12 78 VAL A C 1
ATOM 637 O O . VAL A 1 78 ? 4.833 4.075 -6.170 1.00 89.12 78 VAL A O 1
ATOM 640 N N . GLU A 1 79 ? 4.524 1.904 -6.638 1.00 84.19 79 GLU A N 1
ATOM 641 C CA . GLU A 1 79 ? 3.422 2.083 -7.565 1.00 84.19 79 GLU A CA 1
ATOM 642 C C . GLU A 1 79 ? 2.117 1.572 -6.957 1.00 84.19 79 GLU A C 1
ATOM 644 O O . GLU A 1 79 ? 2.085 0.548 -6.274 1.00 84.19 79 GLU A O 1
ATOM 649 N N . CYS A 1 80 ? 1.031 2.292 -7.253 1.00 79.25 80 CYS A N 1
ATOM 650 C CA . CYS A 1 8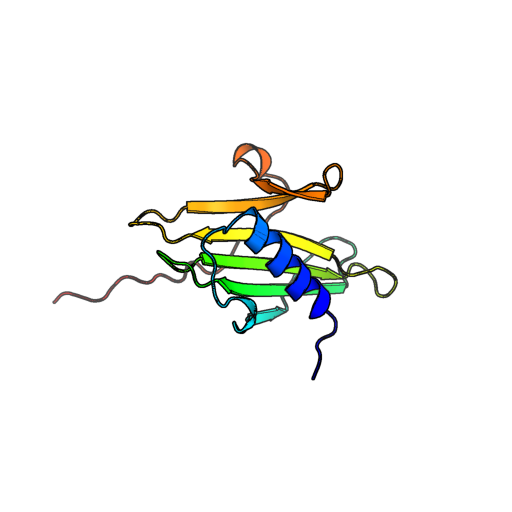0 ? -0.354 1.912 -6.972 1.00 79.25 80 CYS A CA 1
ATOM 651 C C . CYS A 1 80 ? -0.587 1.384 -5.546 1.00 79.25 80 CYS A C 1
ATOM 653 O O . CYS A 1 80 ? -0.501 0.186 -5.276 1.00 79.25 80 CYS A O 1
ATOM 655 N N . LEU A 1 81 ? -0.978 2.277 -4.641 1.00 89.06 81 LEU A N 1
ATOM 656 C CA . LEU A 1 81 ? -1.313 1.921 -3.270 1.00 89.06 81 LEU A CA 1
ATOM 657 C C . LEU A 1 81 ? -2.827 1.729 -3.139 1.00 89.06 81 LEU A C 1
ATOM 659 O O . LEU A 1 81 ? -3.618 2.581 -3.526 1.00 89.06 81 LEU A O 1
ATOM 663 N N . ARG A 1 82 ? -3.260 0.608 -2.573 1.00 87.19 82 ARG A N 1
ATOM 664 C CA . ARG A 1 82 ? -4.668 0.268 -2.352 1.00 87.19 82 ARG A CA 1
ATOM 665 C C . ARG A 1 82 ? -4.909 -0.012 -0.882 1.00 87.19 82 ARG A C 1
ATOM 667 O O . ARG A 1 82 ? -4.170 -0.772 -0.265 1.00 87.19 82 ARG A O 1
ATOM 674 N N . CYS A 1 83 ? -5.974 0.557 -0.333 1.00 87.00 83 CYS A N 1
ATOM 675 C CA . CYS A 1 83 ? -6.387 0.294 1.037 1.00 87.00 83 CYS A CA 1
ATOM 676 C C . CYS A 1 83 ? -7.846 -0.156 1.058 1.00 87.00 83 CYS A C 1
ATOM 678 O O . CYS A 1 83 ? -8.749 0.580 0.657 1.00 87.00 83 CYS A O 1
ATOM 680 N N . VAL A 1 84 ? -8.075 -1.368 1.556 1.00 83.31 84 VAL A N 1
ATOM 681 C CA . VAL A 1 84 ? -9.410 -1.915 1.784 1.00 83.31 84 VAL A CA 1
ATOM 682 C C . VAL A 1 84 ? -9.726 -1.790 3.264 1.00 83.31 84 VAL A C 1
ATOM 684 O O . VAL A 1 84 ? -9.077 -2.409 4.108 1.00 83.31 84 VAL A O 1
ATOM 687 N N . ARG A 1 85 ? -10.756 -1.010 3.594 1.00 80.88 85 ARG A N 1
ATOM 688 C CA . ARG A 1 85 ? -11.244 -0.877 4.973 1.00 80.88 85 ARG A CA 1
ATOM 689 C C . ARG A 1 85 ? -12.530 -1.670 5.155 1.00 80.88 85 ARG A C 1
ATOM 691 O O . ARG A 1 85 ? -13.486 -1.499 4.401 1.00 80.88 85 ARG A O 1
ATOM 698 N N . ASN A 1 86 ? -12.585 -2.487 6.203 1.00 64.62 86 ASN A N 1
ATOM 699 C CA . ASN A 1 86 ? -13.779 -3.249 6.566 1.00 64.62 86 ASN A CA 1
ATOM 700 C C . ASN A 1 86 ? -14.637 -2.493 7.593 1.00 64.62 86 ASN A C 1
ATOM 702 O O . ASN A 1 86 ? -14.860 -2.978 8.699 1.00 64.62 86 ASN A O 1
ATOM 706 N N . GLY A 1 87 ? -15.150 -1.306 7.243 1.00 53.44 87 GLY A N 1
ATOM 707 C CA . GLY A 1 87 ? -16.182 -0.630 8.049 1.00 53.44 87 GLY A CA 1
ATOM 708 C C . GLY A 1 87 ? -17.412 -1.529 8.291 1.00 53.44 87 GLY A C 1
ATOM 709 O O . GLY A 1 87 ? -17.476 -2.626 7.754 1.00 53.44 87 GLY A O 1
ATOM 710 N N . ARG A 1 88 ? -18.397 -1.091 9.100 1.00 46.38 88 ARG A N 1
ATOM 711 C CA . ARG A 1 88 ? -19.610 -1.846 9.534 1.00 46.38 88 ARG A CA 1
ATOM 712 C C . ARG A 1 88 ? -20.463 -2.476 8.392 1.00 46.38 88 ARG A C 1
ATOM 714 O O . ARG A 1 88 ? -21.632 -2.135 8.244 1.00 46.38 88 ARG A O 1
ATOM 721 N N . GLY A 1 89 ? -19.933 -3.435 7.638 1.00 43.50 89 GLY A N 1
ATOM 722 C CA . GLY A 1 89 ? -20.607 -4.169 6.566 1.00 43.50 89 GLY A CA 1
ATOM 723 C C . GLY A 1 89 ? -20.455 -3.615 5.143 1.00 43.50 89 GLY A C 1
ATOM 724 O O . GLY A 1 89 ? -21.051 -4.193 4.241 1.00 43.50 89 GLY A O 1
ATOM 725 N N . GLU A 1 90 ? -19.671 -2.558 4.910 1.00 49.72 90 GLU A N 1
ATOM 726 C CA . GLU A 1 90 ? -19.425 -2.006 3.568 1.00 49.72 90 GLU A CA 1
ATOM 727 C C . GLU A 1 90 ? -17.922 -2.055 3.275 1.00 49.72 90 GLU A C 1
ATOM 729 O O . GLU A 1 90 ? -17.130 -1.391 3.944 1.00 49.72 90 GLU A O 1
ATOM 73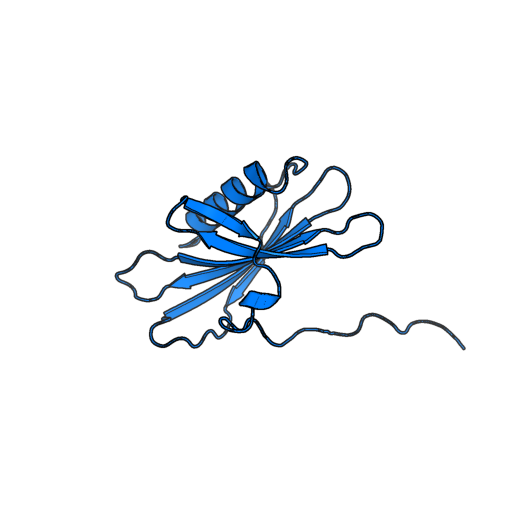4 N N . HIS A 1 91 ? -17.521 -2.878 2.302 1.00 52.16 91 HIS A N 1
ATOM 735 C CA . HIS A 1 91 ? -16.162 -2.856 1.772 1.00 52.16 91 HIS A CA 1
ATOM 736 C C . HIS A 1 91 ? -15.993 -1.554 0.985 1.00 52.16 91 HIS A C 1
ATOM 738 O O . HIS A 1 91 ? -16.477 -1.449 -0.142 1.00 52.16 91 HIS A O 1
ATOM 744 N N . SER A 1 92 ? -15.344 -0.554 1.580 1.00 60.88 92 SER A N 1
ATOM 745 C CA . SER A 1 92 ? -14.859 0.600 0.827 1.00 60.88 92 SER A CA 1
ATOM 746 C C . SER A 1 92 ? -13.458 0.260 0.342 1.00 60.88 92 SER A C 1
ATOM 748 O O . SER A 1 92 ? -12.508 0.226 1.132 1.00 60.88 92 SER A O 1
ATOM 750 N N . ASP A 1 93 ? -13.365 -0.072 -0.936 1.00 69.81 93 ASP A N 1
ATOM 751 C CA . ASP A 1 93 ? -12.095 -0.190 -1.625 1.00 69.81 93 ASP A CA 1
ATOM 752 C C . ASP A 1 93 ? -11.679 1.190 -2.129 1.00 69.81 93 ASP A C 1
ATOM 754 O O . ASP A 1 93 ? -12.421 1.808 -2.894 1.00 69.81 93 ASP A O 1
ATOM 758 N N . THR A 1 94 ? -10.526 1.677 -1.676 1.00 75.69 94 THR A N 1
ATOM 759 C CA . THR A 1 94 ? -10.000 2.976 -2.093 1.00 75.69 94 THR A CA 1
ATOM 760 C C . THR A 1 94 ? -8.613 2.792 -2.693 1.00 75.69 94 THR A C 1
ATOM 762 O O . THR A 1 94 ? -7.709 2.236 -2.060 1.00 75.69 94 THR A O 1
ATOM 765 N N . ILE A 1 95 ? -8.447 3.285 -3.919 1.00 78.44 95 ILE A N 1
ATOM 766 C CA . ILE A 1 95 ? -7.176 3.294 -4.641 1.00 78.44 95 ILE A CA 1
ATOM 767 C C . ILE A 1 95 ? -6.540 4.672 -4.488 1.00 78.44 95 ILE A C 1
ATOM 769 O O . ILE A 1 95 ? -7.213 5.697 -4.613 1.00 78.44 95 ILE A O 1
ATOM 773 N N . TYR A 1 96 ? -5.239 4.674 -4.234 1.00 80.56 96 TYR A N 1
ATOM 774 C CA . TYR A 1 96 ? -4.418 5.856 -4.076 1.00 80.56 96 TYR A CA 1
ATOM 775 C C . TYR A 1 96 ? -3.293 5.872 -5.112 1.00 80.56 96 TYR A C 1
ATOM 777 O O . TYR A 1 96 ? -2.684 4.842 -5.421 1.00 80.56 96 TYR A O 1
ATOM 785 N N . ALA A 1 97 ? -3.002 7.063 -5.622 1.00 79.88 97 ALA A N 1
ATOM 786 C C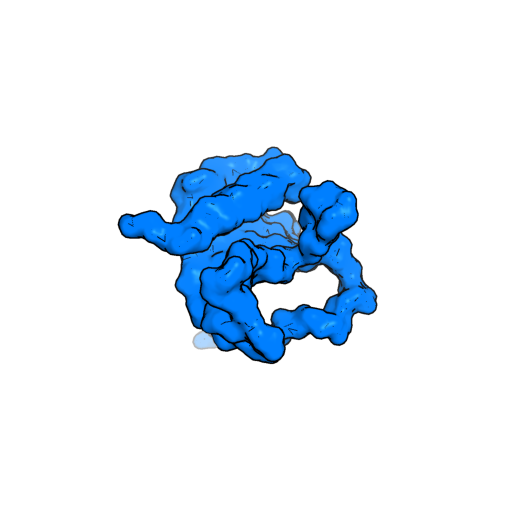A . ALA A 1 97 ? -1.824 7.344 -6.429 1.00 79.88 97 ALA A CA 1
ATOM 787 C C . ALA A 1 97 ? -0.942 8.354 -5.693 1.00 79.88 97 ALA A C 1
ATOM 789 O O . ALA A 1 97 ? -1.441 9.176 -4.922 1.00 79.88 97 ALA A O 1
ATOM 790 N N . TRP A 1 98 ? 0.367 8.248 -5.895 1.00 80.44 98 TRP A N 1
ATOM 791 C CA . TRP A 1 98 ? 1.311 9.228 -5.381 1.00 80.44 98 TRP A CA 1
ATOM 792 C C . TRP A 1 98 ? 1.244 10.482 -6.252 1.00 80.44 98 TRP A C 1
ATOM 794 O O . TRP A 1 98 ? 1.331 10.385 -7.476 1.00 80.44 98 TRP A O 1
ATOM 804 N N . ASP A 1 99 ? 1.072 11.643 -5.628 1.00 77.44 99 ASP A N 1
ATOM 805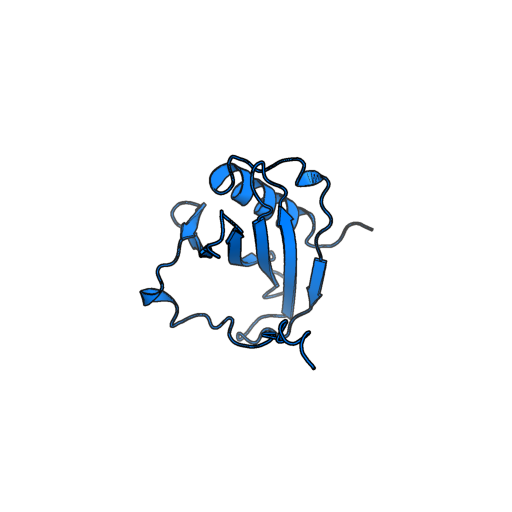 C CA . ASP A 1 99 ? 1.153 12.943 -6.286 1.00 77.44 99 ASP A CA 1
ATOM 806 C C . ASP A 1 99 ? 2.535 13.561 -6.013 1.00 77.44 99 ASP A C 1
ATOM 808 O O . ASP A 1 99 ? 2.852 13.942 -4.884 1.00 77.44 99 ASP A O 1
ATOM 812 N N . ASP A 1 100 ? 3.354 13.683 -7.061 1.00 78.31 100 ASP A N 1
ATOM 813 C CA . ASP A 1 100 ? 4.705 14.260 -6.994 1.00 78.31 100 ASP A CA 1
ATOM 814 C C . ASP A 1 100 ? 4.734 15.775 -6.738 1.00 78.31 100 ASP A C 1
ATOM 816 O O . ASP A 1 100 ? 5.764 16.326 -6.346 1.00 78.31 100 ASP A O 1
ATOM 820 N N . VAL A 1 101 ? 3.631 16.485 -6.987 1.00 74.00 101 VAL A N 1
ATOM 821 C CA . VAL A 1 101 ? 3.531 17.937 -6.790 1.00 74.00 101 VAL A CA 1
ATOM 822 C C . VAL A 1 101 ? 3.391 18.261 -5.310 1.00 74.00 101 VAL A C 1
ATOM 824 O O . VAL A 1 101 ? 4.026 19.201 -4.824 1.00 74.00 101 VAL A O 1
ATOM 827 N N . ILE A 1 102 ? 2.550 17.508 -4.602 1.00 77.25 102 ILE A N 1
ATOM 828 C CA . ILE A 1 102 ? 2.305 17.715 -3.168 1.00 77.25 102 ILE A CA 1
ATOM 829 C C . ILE A 1 102 ? 3.061 16.726 -2.275 1.00 77.25 102 ILE A C 1
ATOM 831 O O . ILE A 1 102 ? 3.117 16.936 -1.063 1.00 77.25 102 ILE A O 1
ATOM 835 N N . CYS A 1 103 ? 3.687 15.706 -2.864 1.00 77.38 103 CYS A N 1
ATOM 836 C CA . CYS A 1 103 ? 4.366 14.609 -2.178 1.00 77.38 103 CYS A CA 1
ATOM 837 C C . CYS A 1 103 ? 3.435 13.867 -1.202 1.00 77.38 103 CYS A C 1
ATOM 839 O O . CYS A 1 103 ? 3.790 13.635 -0.039 1.00 77.38 103 CYS A O 1
ATOM 841 N N . GLU A 1 104 ? 2.216 13.541 -1.646 1.00 81.62 104 GLU A N 1
ATOM 842 C CA . GLU A 1 104 ? 1.215 12.836 -0.838 1.00 81.62 104 GLU A CA 1
ATOM 843 C C . GLU A 1 104 ? 0.448 11.772 -1.638 1.00 81.62 104 GLU A C 1
ATOM 845 O O . GLU A 1 104 ? 0.354 11.828 -2.860 1.00 81.62 104 GLU A O 1
ATOM 850 N N . TRP A 1 105 ? -0.130 10.800 -0.925 1.00 83.50 105 TRP A N 1
ATOM 851 C CA . TRP A 1 105 ? -1.055 9.817 -1.496 1.00 83.50 105 TRP A CA 1
ATOM 852 C C . TRP A 1 105 ? -2.466 10.403 -1.595 1.00 83.50 105 TRP A C 1
ATOM 854 O O . TRP A 1 105 ? -3.083 10.694 -0.565 1.00 83.50 105 TRP A O 1
ATOM 864 N N . GLU A 1 106 ? -3.004 10.500 -2.810 1.00 82.88 106 GLU A N 1
ATOM 865 C CA . GLU A 1 106 ? -4.357 10.997 -3.077 1.00 82.88 106 GLU A CA 1
ATOM 866 C C . GLU A 1 106 ? -5.287 9.898 -3.592 1.00 82.88 106 GLU A C 1
ATOM 868 O O . GLU A 1 106 ? -4.862 8.965 -4.272 1.00 82.88 106 GLU A O 1
ATOM 873 N N . THR A 1 107 ? -6.580 10.002 -3.270 1.00 82.69 107 THR A N 1
ATOM 874 C CA . THR A 1 107 ? -7.597 9.060 -3.752 1.00 82.69 107 THR A CA 1
ATOM 875 C C . THR A 1 107 ? -7.853 9.253 -5.240 1.00 82.69 107 THR A C 1
ATOM 877 O O . THR A 1 107 ? -8.247 10.343 -5.658 1.00 82.69 107 THR A O 1
ATOM 880 N N . VAL A 1 108 ? -7.741 8.184 -6.022 1.00 79.19 108 VAL A N 1
ATOM 881 C CA . VAL A 1 108 ? -8.095 8.199 -7.444 1.00 79.19 108 VAL A CA 1
ATOM 882 C C . VAL A 1 108 ? -9.589 7.923 -7.580 1.00 79.19 108 VAL A C 1
ATOM 884 O O . VAL A 1 108 ? -10.101 6.937 -7.049 1.00 79.19 108 VAL A O 1
ATOM 887 N N . SER A 1 109 ? -10.310 8.794 -8.284 1.00 69.19 109 SER A N 1
ATOM 888 C CA . SER A 1 109 ? -11.722 8.549 -8.596 1.00 69.19 109 SER A CA 1
ATOM 889 C C . SER A 1 109 ? -11.856 7.583 -9.782 1.00 69.19 109 SER A C 1
ATOM 891 O O . SER A 1 109 ? -11.073 7.652 -10.727 1.00 69.19 109 SER A O 1
ATOM 893 N N . ASP A 1 110 ? -12.862 6.695 -9.762 1.00 56.06 110 ASP A N 1
ATOM 894 C CA . ASP A 1 110 ? -13.073 5.614 -10.755 1.00 56.06 110 ASP A CA 1
ATOM 895 C C . ASP A 1 110 ? -13.058 6.068 -12.233 1.00 56.06 110 ASP A C 1
ATOM 897 O O . ASP A 1 110 ? -12.884 5.253 -13.139 1.00 56.06 110 ASP A O 1
ATOM 901 N N . ALA A 1 111 ? -13.221 7.366 -12.507 1.00 48.78 111 ALA A N 1
ATOM 902 C CA . ALA A 1 111 ? -13.168 7.935 -13.851 1.00 48.78 111 ALA A CA 1
ATOM 903 C C . ALA A 1 111 ? -11.749 7.989 -14.460 1.00 48.78 111 ALA A C 1
ATOM 905 O O . ALA A 1 111 ? -11.629 8.080 -15.681 1.00 48.78 111 ALA A O 1
ATOM 906 N N . GLU A 1 112 ? -10.690 7.900 -13.648 1.00 47.38 112 GLU A N 1
ATOM 907 C CA . GLU A 1 112 ? -9.287 7.975 -14.097 1.00 47.38 112 GLU A CA 1
ATOM 908 C C . GLU A 1 112 ? -8.576 6.606 -14.105 1.00 47.38 112 GLU A C 1
ATOM 910 O O . GLU A 1 112 ? -7.433 6.487 -14.541 1.00 47.38 112 GLU A O 1
ATOM 915 N N . SER A 1 113 ? -9.276 5.534 -13.712 1.00 45.75 113 SER A N 1
ATOM 916 C CA . SER A 1 113 ? -8.733 4.169 -13.585 1.00 45.75 113 SER A CA 1
ATOM 917 C C . SER A 1 113 ? -8.452 3.451 -14.924 1.00 45.75 113 SER A C 1
ATOM 919 O O . SER A 1 113 ? -7.941 2.335 -14.945 1.00 45.75 113 SER A O 1
ATOM 921 N N . ALA A 1 114 ? -8.723 4.069 -16.078 1.00 37.78 114 ALA A N 1
ATOM 922 C CA . ALA A 1 114 ? -8.546 3.413 -17.381 1.00 37.78 114 ALA A CA 1
ATOM 923 C C . ALA A 1 114 ? -7.078 3.302 -17.870 1.00 37.78 114 ALA A C 1
ATOM 925 O O . ALA A 1 114 ? -6.859 2.820 -18.980 1.00 37.78 114 ALA A O 1
ATOM 926 N N . GLY A 1 115 ? -6.086 3.748 -17.085 1.00 40.62 115 GLY A N 1
ATOM 927 C CA . GLY A 1 115 ? -4.677 3.820 -17.505 1.00 40.62 115 GLY A CA 1
ATOM 928 C C . GLY A 1 115 ? -3.732 2.758 -16.931 1.00 40.62 115 GLY A C 1
ATOM 929 O O . GLY A 1 115 ? -3.002 2.145 -17.701 1.00 40.62 115 GLY A O 1
ATOM 930 N N . ASN A 1 116 ? -3.748 2.497 -15.618 1.00 43.78 116 ASN A N 1
ATOM 931 C CA . ASN A 1 116 ? -2.786 1.585 -14.978 1.00 43.78 116 ASN A CA 1
ATOM 932 C C . ASN A 1 116 ? -3.490 0.354 -14.408 1.00 43.78 116 ASN A C 1
ATOM 934 O O . ASN A 1 116 ? -4.116 0.360 -13.350 1.00 43.78 116 ASN A O 1
ATOM 938 N N . THR A 1 117 ? -3.419 -0.714 -15.192 1.00 40.50 117 THR A N 1
ATOM 939 C CA . THR A 1 117 ? -4.185 -1.938 -15.017 1.00 40.50 117 THR A CA 1
ATOM 940 C C . THR A 1 117 ? -3.563 -2.833 -13.939 1.00 40.50 117 THR A C 1
ATOM 942 O O . THR A 1 117 ? -2.767 -3.712 -14.242 1.00 40.50 117 THR A O 1
ATOM 945 N N . LEU A 1 118 ? -4.018 -2.705 -12.691 1.00 42.25 118 LEU A N 1
ATOM 946 C CA . LEU A 1 118 ? -4.092 -3.837 -11.758 1.00 42.25 118 LEU A CA 1
ATOM 947 C C . LEU A 1 118 ? -5.378 -4.625 -12.064 1.00 42.25 118 LEU A C 1
ATOM 949 O O . LEU A 1 118 ? -6.330 -4.610 -11.284 1.00 42.25 118 LEU A O 1
ATOM 953 N N . THR A 1 119 ? -5.455 -5.296 -13.221 1.00 38.44 119 THR A N 1
ATOM 954 C CA . THR A 1 119 ? -6.508 -6.304 -13.435 1.00 38.44 119 THR A CA 1
ATOM 955 C C . THR A 1 119 ? -5.958 -7.719 -13.419 1.00 38.44 119 THR A C 1
ATOM 957 O O . THR A 1 119 ? -4.992 -8.060 -14.089 1.00 38.44 119 THR A O 1
ATOM 960 N N . ALA A 1 120 ? -6.703 -8.534 -12.671 1.00 30.98 120 ALA A N 1
ATOM 961 C CA . ALA A 1 120 ? -6.774 -9.986 -12.695 1.00 30.98 120 ALA A CA 1
ATOM 962 C C . ALA A 1 120 ? -5.654 -10.756 -11.971 1.00 30.98 120 ALA A C 1
ATOM 964 O O . ALA A 1 120 ? -4.705 -11.235 -12.579 1.00 30.98 120 ALA A O 1
ATOM 965 N N . SER A 1 121 ? -5.920 -11.150 -10.720 1.00 34.62 121 SER A N 1
ATOM 966 C CA . SER A 1 121 ? -6.530 -12.470 -10.447 1.00 34.62 121 SER A CA 1
ATOM 967 C C . SER A 1 121 ? -6.394 -12.859 -8.971 1.00 34.62 121 SER A C 1
ATOM 969 O O . SER A 1 121 ? -5.337 -13.314 -8.558 1.00 34.62 121 SER A O 1
ATOM 971 N N . ASN A 1 122 ? -7.478 -12.752 -8.193 1.00 30.59 122 ASN A N 1
ATOM 972 C CA . ASN A 1 122 ? -7.875 -13.763 -7.196 1.00 30.59 122 ASN A CA 1
ATOM 973 C C . ASN A 1 122 ? -9.234 -13.414 -6.565 1.00 30.59 122 ASN A C 1
ATOM 975 O O . ASN A 1 122 ? -9.386 -13.282 -5.356 1.00 30.59 122 ASN A O 1
ATOM 979 N N . ALA A 1 123 ? -10.273 -13.357 -7.400 1.00 34.03 123 ALA A N 1
ATOM 980 C CA . ALA A 1 123 ? -11.614 -13.695 -6.944 1.00 34.03 123 ALA A CA 1
ATOM 981 C C . ALA A 1 123 ? -11.689 -15.227 -6.804 1.00 34.03 123 ALA A C 1
ATOM 983 O O . ALA A 1 123 ? -12.175 -15.921 -7.696 1.00 34.03 123 ALA A O 1
ATOM 984 N N . ARG A 1 124 ? -11.151 -15.787 -5.713 1.00 29.58 124 ARG A N 1
ATOM 985 C CA . ARG A 1 124 ? -11.511 -17.149 -5.303 1.00 29.58 124 ARG A CA 1
ATOM 986 C C . ARG A 1 124 ? -12.679 -17.060 -4.337 1.00 29.58 124 ARG A C 1
ATOM 988 O O . ARG A 1 124 ? -12.514 -16.786 -3.156 1.00 29.58 124 ARG A O 1
ATOM 995 N N . SER A 1 125 ? -13.852 -17.291 -4.915 1.00 34.84 125 SER A N 1
ATOM 996 C CA . SER A 1 125 ? -15.123 -17.643 -4.297 1.00 34.84 125 SER A CA 1
ATOM 997 C C . SER A 1 125 ? -14.988 -18.251 -2.898 1.00 34.84 125 SER A C 1
ATOM 999 O O . SER A 1 125 ? -14.653 -19.425 -2.746 1.00 34.84 125 SER A O 1
ATOM 1001 N N . ALA A 1 126 ? -15.332 -17.464 -1.884 1.00 34.62 126 ALA A N 1
ATOM 1002 C CA . ALA A 1 126 ? -15.765 -17.958 -0.590 1.00 34.62 126 ALA A CA 1
ATOM 1003 C C . ALA A 1 126 ? -17.278 -17.741 -0.498 1.00 34.62 126 ALA A C 1
ATOM 1005 O O . ALA A 1 126 ? -17.721 -16.691 -0.055 1.00 34.62 126 ALA A O 1
ATOM 1006 N N . SER A 1 127 ? -18.063 -18.708 -0.973 1.00 36.38 127 SER A N 1
ATOM 1007 C CA . SER A 1 127 ? -19.384 -19.036 -0.422 1.00 36.38 127 SER A CA 1
ATOM 1008 C C . SER A 1 127 ? -19.945 -20.238 -1.175 1.00 36.38 127 SER A C 1
ATOM 1010 O O . SER A 1 127 ? -20.416 -20.090 -2.293 1.00 36.38 127 SER A O 1
ATOM 1012 N N . ASP A 1 128 ? -19.855 -21.424 -0.579 1.00 32.16 128 ASP A N 1
ATOM 1013 C CA . ASP A 1 128 ? -20.996 -22.344 -0.530 1.00 32.16 128 ASP A CA 1
ATOM 1014 C C . ASP A 1 128 ? -20.698 -23.469 0.464 1.00 32.16 128 ASP A C 1
ATOM 1016 O O . ASP A 1 128 ? -20.137 -24.519 0.154 1.00 32.16 128 ASP A O 1
ATOM 1020 N N . ALA A 1 129 ? -21.086 -23.210 1.711 1.00 37.44 129 ALA A N 1
ATOM 1021 C CA . ALA A 1 129 ? -21.361 -24.235 2.700 1.00 37.44 129 ALA A CA 1
ATOM 1022 C C . ALA A 1 129 ? -22.788 -24.017 3.225 1.00 37.44 129 ALA A C 1
ATOM 1024 O O . ALA A 1 129 ? -23.119 -22.910 3.650 1.00 37.44 129 ALA A O 1
ATOM 1025 N N . ARG A 1 130 ? -23.556 -25.121 3.282 1.00 36.78 130 ARG A N 1
ATOM 1026 C CA . ARG A 1 130 ? -24.983 -25.300 3.659 1.00 36.78 130 ARG A CA 1
ATOM 1027 C C . ARG A 1 130 ? -25.948 -25.107 2.480 1.00 36.78 130 ARG A C 1
ATOM 1029 O O . ARG A 1 130 ? -25.986 -24.050 1.884 1.00 36.78 130 ARG A O 1
ATOM 1036 N N . THR A 1 131 ? -26.807 -26.054 2.106 1.00 41.44 131 THR A N 1
ATOM 1037 C CA . THR A 1 131 ? -27.611 -26.969 2.933 1.00 41.44 131 THR A CA 1
ATOM 1038 C C . THR A 1 131 ? -28.136 -28.117 2.061 1.00 41.44 131 THR A C 1
ATOM 1040 O O . THR A 1 131 ? -28.738 -27.834 1.029 1.00 41.44 131 THR A O 1
ATOM 1043 N N . ALA A 1 132 ? -27.964 -29.367 2.498 1.00 39.91 132 ALA A N 1
ATOM 1044 C CA . ALA A 1 132 ? -28.955 -30.453 2.440 1.00 39.91 132 ALA A CA 1
ATOM 1045 C C . ALA A 1 132 ? -28.410 -31.663 3.208 1.00 39.91 132 ALA A C 1
ATOM 1047 O O . ALA A 1 132 ? -27.279 -32.092 2.887 1.00 39.91 132 ALA A O 1
#